Protein AF-A0A396MFG2-F1 (afdb_monomer_lite)

Radius of gyration: 17.89 Å; chains: 1; bounding box: 43×50×48 Å

Secondary structure (DSSP, 8-state):
----PPPPP---S--TT-EEEEE--BSS-SEEEEEEE-GGGGG-TTEEEEEEEEEEEEGGGTEEEEEEEEEE-HHHHHTTS---HHHHB--EEEEETTHHHHHGGG-PEEHHHHHHH-SSHHHHHHHHHHHHHT---EEEEETTSHHHHT--SEEEEEEEEEEEESPPP-

pLDDT: mean 89.62, std 15.14, range [33.66, 98.38]

Sequence (170 aa):
MTFTAPAAEPQPRVKGDAIYFYCTSRTDPDEGVERGENPANDNDPLYVHRPIFFQMVSKTKDIYIDFAFFNYNPVELSKTRPVIPAKDQMEIVTGPRTMLRFINTFNPITLENKLASFKTKEESWAWVDSLRMTGKQIYLIDWSDPVNGSGGTELKLIQVRPTLTNRPSY

Foldseek 3Di:
DDDDDPDPDPDAPDDPLAAEEEEAADDDDQAAKHKDWDVVCVPPLQAPDTKIWIWGHDPPQQKIWIKIFAATDQVVVVVPHHDDCLRHHWDKDKDFPVVVVVNVVNVHHYSNVVSVPDPHNVVVVVVLVVQVVSSHWYWYFHCNPCQNVVPDGMGIIGTIHTDDMPPDDD

Structure (mmCIF, N/CA/C/O backbone):
data_AF-A0A396MFG2-F1
#
_entry.id   AF-A0A396MFG2-F1
#
loop_
_atom_site.group_PDB
_atom_site.id
_atom_site.type_symbol
_atom_site.label_atom_id
_atom_site.label_alt_id
_atom_site.label_comp_id
_atom_site.label_asym_id
_atom_site.label_entity_id
_atom_site.label_seq_id
_atom_site.pdbx_PDB_ins_code
_atom_site.Cartn_x
_atom_site.Cartn_y
_atom_site.Cartn_z
_atom_site.occupancy
_atom_site.B_iso_or_equiv
_atom_site.auth_seq_id
_atom_site.auth_comp_id
_atom_site.auth_asym_id
_atom_site.auth_atom_id
_atom_site.pdbx_PDB_model_num
ATOM 1 N N . MET A 1 1 ? 27.291 -32.605 -28.582 1.00 37.09 1 MET A N 1
ATOM 2 C CA . MET A 1 1 ? 25.954 -32.411 -27.982 1.00 37.09 1 MET A CA 1
ATOM 3 C C . MET A 1 1 ? 26.141 -31.602 -26.718 1.00 37.09 1 MET A C 1
ATOM 5 O O . MET A 1 1 ? 26.741 -32.104 -25.778 1.00 37.09 1 MET A O 1
ATOM 9 N N . THR A 1 2 ? 25.729 -30.342 -26.724 1.00 33.66 2 THR A N 1
ATOM 10 C CA . THR A 1 2 ? 25.795 -29.465 -25.552 1.00 33.66 2 THR A CA 1
ATOM 11 C C . THR A 1 2 ? 24.422 -29.495 -24.895 1.00 33.66 2 THR A C 1
ATOM 13 O O . THR A 1 2 ? 23.440 -29.091 -25.509 1.00 33.66 2 THR A O 1
ATOM 16 N N . PHE A 1 3 ? 24.344 -30.043 -23.683 1.00 35.59 3 PHE A N 1
ATOM 17 C CA . PHE A 1 3 ? 23.137 -30.002 -22.864 1.00 35.59 3 PHE A CA 1
ATOM 18 C C . PHE A 1 3 ? 22.932 -28.568 -22.372 1.00 35.59 3 PHE A C 1
ATOM 20 O O . PHE A 1 3 ? 23.693 -28.074 -21.543 1.00 35.59 3 PHE A O 1
ATOM 27 N N . THR A 1 4 ? 21.913 -27.891 -22.889 1.00 36.59 4 THR A N 1
ATOM 28 C CA . THR A 1 4 ? 21.370 -26.679 -22.280 1.00 36.59 4 THR A CA 1
ATOM 29 C C . THR A 1 4 ? 20.604 -27.092 -21.027 1.00 36.59 4 THR A C 1
ATOM 31 O O . THR A 1 4 ? 19.617 -27.822 -21.109 1.00 36.59 4 THR A O 1
ATOM 34 N N . ALA A 1 5 ? 21.070 -26.654 -19.857 1.00 44.00 5 ALA A N 1
ATOM 35 C CA . ALA A 1 5 ? 20.275 -26.724 -18.637 1.00 44.00 5 ALA A CA 1
ATOM 36 C C . ALA A 1 5 ? 18.979 -25.911 -18.834 1.00 44.00 5 ALA A C 1
ATOM 38 O O . ALA A 1 5 ? 19.029 -24.859 -19.482 1.00 44.00 5 ALA A O 1
ATOM 39 N N . PRO A 1 6 ? 17.826 -26.356 -18.305 1.00 40.28 6 PRO A N 1
ATOM 40 C CA . PRO A 1 6 ? 16.622 -25.544 -18.347 1.00 40.28 6 PRO A CA 1
ATOM 41 C C . PRO A 1 6 ? 16.885 -24.272 -17.541 1.00 40.28 6 PRO A C 1
ATOM 43 O O . PRO A 1 6 ? 17.348 -24.335 -16.400 1.00 40.28 6 PRO A O 1
ATOM 46 N N . ALA A 1 7 ? 16.628 -23.116 -18.155 1.00 39.03 7 ALA A N 1
ATOM 47 C CA . ALA A 1 7 ? 16.597 -21.851 -17.444 1.00 39.03 7 ALA A CA 1
ATOM 48 C C . ALA A 1 7 ? 15.649 -22.018 -16.251 1.00 39.03 7 ALA A C 1
ATOM 50 O O . ALA A 1 7 ? 14.483 -22.369 -16.436 1.00 39.03 7 ALA A O 1
ATOM 51 N N . ALA A 1 8 ? 16.177 -21.848 -15.038 1.00 42.19 8 ALA A N 1
ATOM 52 C CA . ALA A 1 8 ? 15.372 -21.868 -13.830 1.00 42.19 8 ALA A CA 1
ATOM 53 C C . ALA A 1 8 ? 14.216 -20.877 -14.013 1.00 42.19 8 ALA A C 1
ATOM 55 O O . ALA A 1 8 ? 14.446 -19.722 -14.383 1.00 42.19 8 ALA A O 1
ATOM 56 N N . GLU A 1 9 ? 12.986 -21.345 -13.796 1.00 37.94 9 GLU A N 1
ATOM 57 C CA . GLU A 1 9 ? 11.807 -20.485 -13.754 1.00 37.94 9 GLU A CA 1
ATOM 58 C C . GLU A 1 9 ? 12.116 -19.288 -12.841 1.00 37.94 9 GLU A C 1
ATOM 60 O O . GLU A 1 9 ? 12.690 -19.491 -11.763 1.00 37.94 9 GLU A O 1
ATOM 65 N N . PRO A 1 10 ? 11.798 -18.041 -13.240 1.00 39.97 10 PRO A N 1
ATOM 66 C CA . PRO A 1 10 ? 11.982 -16.906 -12.355 1.00 39.97 10 PRO A CA 1
ATOM 67 C C . PRO A 1 10 ? 11.178 -17.180 -11.085 1.00 39.97 10 PRO A C 1
ATOM 69 O O . PRO A 1 10 ? 9.946 -17.217 -11.112 1.00 39.97 10 PRO A O 1
ATOM 72 N N . GLN A 1 11 ? 11.890 -17.423 -9.980 1.00 45.53 11 GLN A N 1
ATOM 73 C CA . GLN A 1 11 ? 11.268 -17.606 -8.679 1.00 45.53 11 GLN A CA 1
ATOM 74 C C . GLN A 1 11 ? 10.339 -16.419 -8.408 1.00 45.53 11 GLN A C 1
ATOM 76 O O . GLN A 1 11 ? 10.676 -15.283 -8.771 1.00 45.53 11 GLN A O 1
ATOM 81 N N . PRO A 1 12 ? 9.169 -16.646 -7.791 1.00 49.41 12 PRO A N 1
ATOM 82 C CA . PRO A 1 12 ? 8.263 -15.557 -7.489 1.00 49.41 12 PRO A CA 1
ATOM 83 C C . PRO A 1 12 ? 9.016 -14.530 -6.638 1.00 49.41 12 PRO A C 1
ATOM 85 O O . PRO A 1 12 ? 9.530 -14.863 -5.575 1.00 49.41 12 PRO A O 1
ATOM 88 N N . ARG A 1 13 ? 9.050 -13.267 -7.087 1.00 62.19 13 ARG A N 1
ATOM 89 C CA . ARG A 1 13 ? 9.607 -12.099 -6.363 1.00 62.19 13 ARG A CA 1
ATOM 90 C C . ARG A 1 13 ? 8.902 -11.815 -5.017 1.00 62.19 13 ARG A C 1
ATOM 92 O O . ARG A 1 13 ? 9.083 -10.759 -4.420 1.00 62.19 13 ARG A O 1
ATOM 99 N N . VAL A 1 14 ? 8.066 -12.740 -4.556 1.00 62.88 14 VAL A N 1
ATOM 100 C CA . VAL A 1 14 ? 7.305 -12.705 -3.314 1.00 62.88 14 VAL A CA 1
ATOM 101 C C . VAL A 1 14 ? 8.250 -13.102 -2.181 1.00 62.88 14 VAL A C 1
ATOM 103 O O . VAL A 1 14 ? 8.801 -14.202 -2.174 1.00 62.88 14 VAL A O 1
ATOM 106 N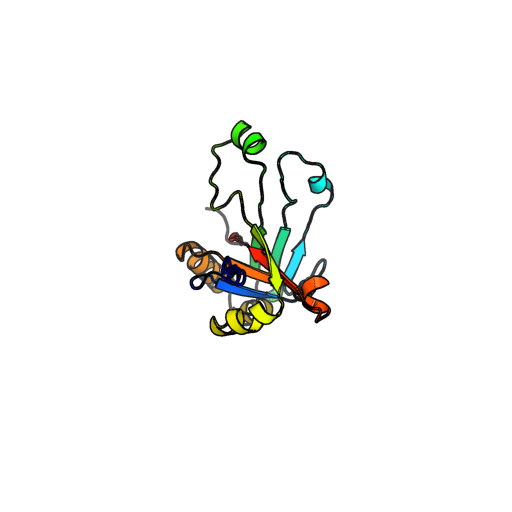 N . LYS A 1 15 ? 8.465 -12.195 -1.229 1.00 74.50 15 LYS A N 1
ATOM 107 C CA . LYS A 1 15 ? 9.402 -12.397 -0.122 1.00 74.50 15 LYS A CA 1
ATOM 108 C C . LYS A 1 15 ? 8.704 -13.136 1.011 1.00 74.50 15 LYS A C 1
ATOM 110 O O . LYS A 1 15 ? 7.682 -12.681 1.516 1.00 74.50 15 LYS A O 1
ATOM 115 N N . GLY A 1 16 ? 9.261 -14.281 1.402 1.00 76.12 16 GLY A N 1
ATOM 116 C CA . GLY A 1 16 ? 8.648 -15.194 2.372 1.00 76.12 16 GLY A CA 1
ATOM 117 C C . GLY A 1 16 ? 8.501 -14.647 3.798 1.00 76.12 16 GLY A C 1
ATOM 118 O O . GLY A 1 16 ? 7.928 -15.315 4.650 1.00 76.12 16 GLY A O 1
ATOM 119 N N . ASP A 1 17 ? 9.013 -13.455 4.085 1.00 85.38 17 ASP A N 1
ATOM 120 C CA . ASP A 1 17 ? 8.917 -12.784 5.378 1.00 85.38 17 ASP A CA 1
ATOM 121 C C . ASP A 1 17 ? 8.101 -11.482 5.338 1.00 85.38 17 ASP A C 1
ATOM 123 O O . ASP A 1 17 ? 7.881 -10.886 6.398 1.00 85.38 17 ASP A O 1
ATOM 127 N N . ALA A 1 18 ? 7.628 -11.064 4.158 1.00 93.38 18 ALA A N 1
ATOM 128 C CA . ALA A 1 18 ? 6.869 -9.836 3.964 1.00 93.38 18 ALA A CA 1
ATOM 129 C C . ALA A 1 18 ? 5.427 -9.930 4.488 1.00 93.38 18 ALA A C 1
ATOM 131 O O . ALA A 1 18 ? 4.854 -11.005 4.673 1.00 93.38 18 ALA A O 1
ATOM 132 N N . ILE A 1 19 ? 4.833 -8.763 4.725 1.00 96.81 19 ILE A N 1
ATOM 133 C CA . ILE A 1 19 ? 3.427 -8.607 5.093 1.00 96.81 19 ILE A CA 1
ATOM 134 C C . ILE A 1 19 ? 2.641 -8.282 3.826 1.00 96.81 19 ILE A C 1
ATOM 136 O O . ILE A 1 19 ? 3.023 -7.396 3.062 1.00 96.81 19 ILE A O 1
ATOM 140 N N . TYR A 1 20 ? 1.525 -8.973 3.621 1.00 97.56 20 TYR A N 1
ATOM 141 C CA . TYR A 1 20 ? 0.662 -8.769 2.465 1.00 97.56 20 TYR A CA 1
ATOM 142 C C . TYR A 1 20 ? -0.679 -8.189 2.895 1.00 97.56 20 TYR A C 1
ATOM 144 O O . TYR A 1 20 ? -1.327 -8.704 3.809 1.00 97.56 20 TYR A O 1
ATOM 152 N N . PHE A 1 21 ? -1.100 -7.132 2.209 1.00 98.38 21 PHE A N 1
ATOM 153 C CA . PHE A 1 21 ? -2.405 -6.511 2.368 1.00 98.38 21 PHE A CA 1
ATOM 154 C C . PHE A 1 21 ? -3.212 -6.581 1.082 1.00 98.38 21 PHE A C 1
ATOM 156 O O . PHE A 1 21 ? -2.665 -6.475 -0.015 1.00 98.38 21 PHE A O 1
ATOM 163 N N . TYR A 1 22 ? -4.524 -6.719 1.241 1.00 98.25 22 TYR A N 1
ATOM 164 C CA . TYR A 1 22 ? -5.510 -6.566 0.178 1.00 98.25 22 TYR A CA 1
ATOM 165 C C . TYR A 1 22 ? -6.326 -5.307 0.424 1.00 98.25 22 TYR A C 1
ATOM 167 O O . TYR A 1 22 ? -6.657 -5.008 1.571 1.00 98.25 22 TYR A O 1
ATOM 175 N N . CYS A 1 23 ? -6.689 -4.609 -0.641 1.00 97.81 23 CYS A N 1
ATOM 176 C CA . CYS A 1 23 ? -7.740 -3.603 -0.592 1.00 97.81 23 CYS A CA 1
ATOM 177 C C . CYS A 1 23 ? -8.508 -3.562 -1.910 1.00 97.81 23 CYS A C 1
ATOM 179 O O . CYS A 1 23 ? -8.085 -4.130 -2.914 1.00 97.81 23 CYS A O 1
ATOM 181 N N . THR A 1 24 ? -9.655 -2.902 -1.896 1.00 96.69 24 THR A N 1
ATOM 182 C CA . THR A 1 24 ? -10.368 -2.449 -3.087 1.00 96.69 24 THR A CA 1
ATOM 183 C C . THR A 1 24 ? -10.484 -0.939 -2.981 1.00 96.69 24 THR A C 1
ATOM 185 O O . THR A 1 24 ? -11.450 -0.419 -2.416 1.00 96.69 24 THR A O 1
ATOM 188 N N . SER A 1 25 ? -9.464 -0.238 -3.478 1.00 93.56 25 SER A N 1
ATOM 189 C CA . SER A 1 25 ? -9.385 1.209 -3.318 1.00 93.56 25 SER A CA 1
ATOM 190 C C . SER A 1 25 ? -10.455 1.951 -4.129 1.00 93.56 25 SER A C 1
ATOM 192 O O . SER A 1 25 ? -10.989 1.439 -5.119 1.00 93.56 25 SER A O 1
ATOM 194 N N . ARG A 1 26 ? -10.783 3.171 -3.697 1.00 91.19 26 ARG A N 1
ATOM 195 C CA . ARG A 1 26 ? -11.715 4.085 -4.374 1.00 91.19 26 ARG A CA 1
ATOM 196 C C . ARG A 1 26 ? -11.111 5.483 -4.477 1.00 91.19 26 ARG A C 1
ATOM 198 O O . ARG A 1 26 ? -10.172 5.803 -3.756 1.00 91.19 26 ARG A O 1
ATOM 205 N N . THR A 1 27 ? -11.670 6.307 -5.354 1.00 79.56 27 THR A N 1
ATOM 206 C CA . THR A 1 27 ? -11.385 7.746 -5.402 1.00 79.56 27 THR A CA 1
ATOM 207 C C . THR A 1 27 ? -12.261 8.443 -4.357 1.00 79.56 27 THR A C 1
ATOM 209 O O . THR A 1 27 ? -13.474 8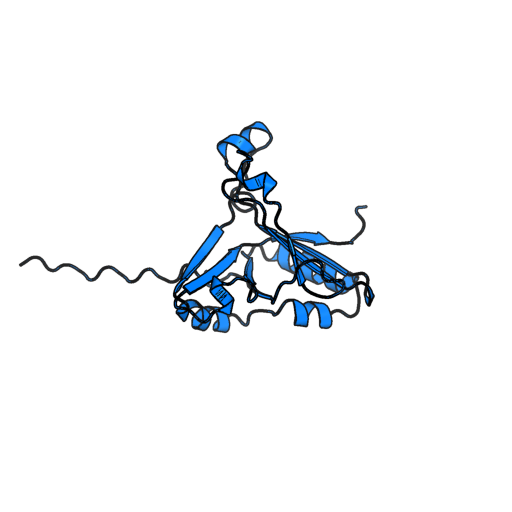.238 -4.368 1.00 79.56 27 THR A O 1
ATOM 212 N N . ASP A 1 28 ? -11.651 9.195 -3.440 1.00 74.62 28 ASP A N 1
ATOM 213 C CA . ASP A 1 28 ? -12.305 10.016 -2.405 1.00 74.62 28 ASP A CA 1
ATOM 214 C C . ASP A 1 28 ? -13.367 9.311 -1.519 1.00 74.62 28 ASP A C 1
ATOM 216 O O . ASP A 1 28 ? -14.520 9.751 -1.436 1.00 74.62 28 ASP A O 1
ATOM 220 N N . PRO A 1 29 ? -13.045 8.199 -0.832 1.00 78.06 29 PRO A N 1
ATOM 221 C CA . PRO A 1 29 ? -13.971 7.572 0.096 1.00 78.06 29 PRO A CA 1
ATOM 222 C C . PRO A 1 29 ? -14.088 8.364 1.408 1.00 78.06 29 PRO A C 1
ATOM 224 O O . PRO A 1 29 ? -13.121 8.554 2.140 1.00 78.06 29 PRO A O 1
ATOM 227 N N . ASP A 1 30 ? -15.322 8.712 1.782 1.00 80.75 30 ASP A N 1
ATOM 228 C CA . ASP A 1 30 ? -15.640 9.201 3.133 1.00 80.75 30 ASP A CA 1
ATOM 229 C C . ASP A 1 30 ? -15.347 8.158 4.236 1.00 80.75 30 ASP A C 1
ATOM 231 O O . ASP A 1 30 ? -15.143 8.514 5.399 1.00 80.75 30 ASP A O 1
ATOM 235 N N . GLU A 1 31 ? -15.361 6.874 3.868 1.00 92.56 31 GLU A N 1
ATOM 236 C CA . GLU A 1 31 ? -15.130 5.705 4.718 1.00 92.56 31 GLU A CA 1
ATOM 237 C C . GLU A 1 31 ? -14.542 4.572 3.853 1.00 92.56 31 GLU A C 1
ATOM 239 O O . GLU A 1 31 ? -15.099 4.239 2.801 1.00 92.56 31 GLU A O 1
ATOM 244 N N . GLY A 1 32 ? -13.432 3.967 4.282 1.00 95.19 32 GLY A N 1
ATOM 245 C CA . GLY A 1 32 ? -12.774 2.864 3.575 1.00 95.19 32 GLY A CA 1
ATOM 246 C C . GLY A 1 32 ? -11.321 3.146 3.198 1.00 95.19 32 GLY A C 1
ATOM 247 O O . GLY A 1 32 ? -10.565 3.709 3.988 1.00 95.19 32 GLY A O 1
ATOM 248 N N . VAL A 1 33 ? -10.915 2.681 2.011 1.00 97.38 33 VAL A N 1
ATOM 249 C CA . VAL A 1 33 ? -9.540 2.797 1.504 1.00 97.38 33 VAL A CA 1
ATOM 250 C C . VAL A 1 33 ? -9.518 3.634 0.230 1.00 97.38 33 VAL A C 1
ATOM 252 O O . VAL A 1 33 ? -10.112 3.256 -0.781 1.00 97.38 33 VAL A O 1
ATOM 255 N N . GLU A 1 34 ? -8.819 4.759 0.272 1.00 95.75 34 GLU A N 1
ATOM 256 C CA . GLU A 1 34 ? -8.553 5.613 -0.881 1.00 95.75 34 GLU A CA 1
ATOM 257 C C . GLU A 1 34 ? -7.246 5.216 -1.553 1.00 95.75 34 GLU A C 1
ATOM 259 O O . GLU A 1 34 ? -6.296 4.845 -0.862 1.00 95.75 34 GLU A O 1
ATOM 264 N N . ARG A 1 35 ? -7.168 5.359 -2.878 1.00 95.38 35 ARG A N 1
ATOM 265 C CA . ARG A 1 35 ? -5.889 5.416 -3.591 1.00 95.38 35 ARG A CA 1
ATOM 266 C C . ARG A 1 35 ? -5.710 6.782 -4.241 1.00 95.38 35 ARG A C 1
ATOM 268 O O . ARG A 1 35 ? -6.503 7.168 -5.095 1.00 95.38 35 ARG A O 1
ATOM 275 N N . GLY A 1 36 ? -4.627 7.459 -3.872 1.00 93.19 36 GLY A N 1
ATOM 276 C CA . GLY A 1 36 ? -4.263 8.779 -4.373 1.00 93.19 36 GLY A CA 1
ATOM 277 C C . GLY A 1 36 ? -2.935 8.759 -5.125 1.00 93.19 36 GLY A C 1
ATOM 278 O O . GLY A 1 36 ? -1.935 8.219 -4.649 1.00 93.19 36 GLY A O 1
ATOM 279 N N . GLU A 1 37 ? -2.912 9.384 -6.298 1.00 92.31 37 GLU A N 1
ATOM 280 C CA . GLU A 1 37 ? -1.718 9.608 -7.114 1.00 92.31 37 GLU A CA 1
ATOM 281 C C . GLU A 1 37 ? -1.798 11.021 -7.699 1.00 92.31 37 GLU A C 1
ATOM 283 O O . GLU A 1 37 ? -2.875 11.461 -8.094 1.00 92.31 37 GLU A O 1
ATOM 288 N N . ASN A 1 38 ? -0.673 11.735 -7.779 1.00 92.12 38 ASN A N 1
ATOM 289 C CA . ASN A 1 38 ? -0.622 13.044 -8.433 1.00 92.12 38 ASN A CA 1
ATOM 290 C C . ASN A 1 38 ? 0.097 12.920 -9.790 1.00 92.12 38 ASN A C 1
ATOM 292 O O . ASN A 1 38 ? 1.326 12.797 -9.795 1.00 92.12 38 ASN A O 1
ATOM 296 N N . PRO A 1 39 ? -0.623 12.978 -10.930 1.00 92.06 39 PRO A N 1
ATOM 297 C CA . PRO A 1 39 ? -0.022 12.870 -12.261 1.00 92.06 39 PRO A CA 1
ATOM 298 C C . PRO A 1 39 ? 0.998 13.969 -12.581 1.00 92.06 39 PRO A C 1
ATOM 300 O O . PRO A 1 39 ? 1.865 13.767 -13.423 1.00 92.06 39 PRO A O 1
ATOM 303 N N . ALA A 1 40 ? 0.953 15.120 -11.898 1.00 91.19 40 ALA A N 1
ATOM 304 C CA . ALA A 1 40 ? 1.958 16.170 -12.086 1.00 91.19 40 ALA A CA 1
ATOM 305 C C . ALA A 1 40 ? 3.383 15.689 -11.744 1.00 91.19 40 ALA A C 1
ATOM 307 O O . ALA A 1 40 ? 4.353 16.206 -12.295 1.00 91.19 40 ALA A O 1
ATOM 308 N N . ASN A 1 41 ? 3.503 14.666 -10.890 1.00 92.75 41 ASN A N 1
ATOM 309 C CA . ASN A 1 41 ? 4.782 14.077 -10.501 1.00 92.75 41 ASN A CA 1
ATOM 310 C C . ASN A 1 41 ? 5.374 13.136 -11.564 1.00 92.75 41 ASN A C 1
ATOM 312 O O . ASN A 1 41 ? 6.507 12.701 -11.391 1.00 92.75 41 ASN A O 1
ATOM 316 N N . ASP A 1 42 ? 4.662 12.819 -12.654 1.00 90.12 42 ASP A N 1
ATOM 317 C CA . ASP A 1 42 ? 5.207 11.975 -13.733 1.00 90.12 42 ASP A CA 1
ATOM 318 C C . ASP A 1 42 ? 6.401 12.636 -14.441 1.00 90.12 42 ASP A C 1
ATOM 320 O O . ASP A 1 42 ? 7.269 11.948 -14.971 1.00 90.12 42 ASP A O 1
ATOM 324 N N . ASN A 1 43 ? 6.452 13.971 -14.431 1.00 92.38 43 ASN A N 1
ATOM 325 C CA . ASN A 1 43 ? 7.528 14.756 -15.040 1.00 92.38 43 ASN A CA 1
ATOM 326 C C . ASN A 1 43 ? 8.524 15.311 -14.010 1.00 92.38 43 ASN A C 1
ATOM 328 O O . ASN A 1 43 ? 9.434 16.053 -14.382 1.00 92.38 43 ASN A O 1
ATOM 332 N N . ASP A 1 44 ? 8.348 15.002 -12.723 1.00 95.25 44 ASP A N 1
ATOM 333 C CA . ASP A 1 44 ? 9.253 15.469 -11.678 1.00 95.25 44 ASP A CA 1
ATOM 334 C C . ASP A 1 44 ? 10.494 14.554 -11.630 1.00 95.25 44 ASP A C 1
ATOM 336 O O . ASP A 1 44 ? 10.368 13.364 -11.321 1.00 95.25 44 ASP A O 1
ATOM 340 N N . PRO A 1 45 ? 11.707 15.080 -11.907 1.00 96.06 45 PRO A N 1
ATOM 341 C CA . PRO A 1 45 ? 12.927 14.276 -11.963 1.00 96.06 45 PRO A CA 1
ATOM 342 C C . PRO A 1 45 ? 13.287 13.628 -10.618 1.00 96.06 45 PRO A C 1
ATOM 344 O O . PRO A 1 45 ? 14.076 12.678 -10.588 1.00 96.06 45 PRO A O 1
ATOM 347 N N . LEU A 1 46 ? 12.708 14.110 -9.511 1.00 96.44 46 LEU A N 1
ATOM 348 C CA . LEU A 1 46 ? 12.869 13.532 -8.183 1.00 96.44 46 LEU A CA 1
ATOM 349 C C . LEU A 1 46 ? 12.358 12.086 -8.109 1.00 96.44 46 LEU A C 1
ATOM 351 O O . LEU A 1 46 ? 12.856 11.313 -7.287 1.00 96.44 46 LEU A O 1
ATOM 355 N N . TYR A 1 47 ? 11.402 11.695 -8.953 1.00 95.75 47 TYR A N 1
ATOM 356 C CA . TYR A 1 47 ? 10.763 10.384 -8.906 1.00 95.75 47 TYR A CA 1
ATOM 357 C C . TYR A 1 47 ? 11.141 9.518 -10.113 1.00 95.75 47 TYR A C 1
ATOM 359 O O . TYR A 1 47 ? 11.074 9.945 -11.258 1.00 95.75 47 TYR A O 1
ATOM 367 N N . VAL A 1 48 ? 11.495 8.255 -9.860 1.00 95.62 48 VAL A N 1
ATOM 368 C CA . VAL A 1 48 ? 11.544 7.208 -10.901 1.00 95.62 48 VAL A CA 1
ATOM 369 C C . VAL A 1 48 ? 10.130 6.729 -11.224 1.00 95.62 48 VAL A C 1
ATOM 371 O O . VAL A 1 48 ? 9.817 6.393 -12.361 1.00 95.62 48 VAL A O 1
ATOM 374 N N . HIS A 1 49 ? 9.270 6.694 -10.208 1.00 95.12 49 HIS A N 1
ATOM 375 C CA . HIS A 1 49 ? 7.837 6.489 -10.348 1.00 95.12 49 HIS A CA 1
ATOM 376 C C . HIS A 1 49 ? 7.136 7.431 -9.377 1.00 95.12 49 HIS A C 1
ATOM 378 O O . HIS A 1 49 ? 7.544 7.515 -8.213 1.00 95.12 49 HIS A O 1
ATOM 384 N N . ARG A 1 50 ? 6.073 8.109 -9.831 1.00 95.69 50 ARG A N 1
ATOM 385 C CA . ARG A 1 50 ? 5.295 9.011 -8.973 1.00 95.69 50 ARG A CA 1
ATOM 386 C C . ARG A 1 50 ? 4.855 8.316 -7.671 1.00 95.69 50 ARG A C 1
ATOM 388 O O . ARG A 1 50 ? 4.597 7.106 -7.686 1.00 95.69 50 ARG A O 1
ATOM 395 N N . PRO A 1 51 ? 4.746 9.041 -6.549 1.00 96.62 51 PRO A N 1
ATOM 396 C CA . PRO A 1 51 ? 4.225 8.475 -5.312 1.00 96.62 51 PRO A CA 1
ATOM 397 C C . PRO A 1 51 ? 2.813 7.910 -5.480 1.00 96.62 51 PRO A C 1
ATOM 399 O O . PRO A 1 51 ? 2.000 8.469 -6.220 1.00 96.62 51 PRO A O 1
ATOM 402 N N . ILE A 1 52 ? 2.530 6.835 -4.748 1.00 97.19 52 ILE A N 1
ATOM 403 C CA . ILE A 1 52 ? 1.190 6.252 -4.626 1.00 97.19 52 ILE A CA 1
ATOM 404 C C . ILE A 1 52 ? 0.847 6.218 -3.142 1.00 97.19 52 ILE A C 1
ATOM 406 O O . ILE A 1 52 ? 1.647 5.733 -2.339 1.00 97.19 52 ILE A O 1
ATOM 410 N N . PHE A 1 53 ? -0.331 6.714 -2.788 1.00 96.31 53 PHE A N 1
ATOM 411 C CA . PHE A 1 53 ? -0.833 6.734 -1.420 1.00 96.31 53 PHE A CA 1
ATOM 412 C C . PHE A 1 53 ? -2.057 5.838 -1.301 1.00 96.31 53 PHE A C 1
ATOM 414 O O . PHE A 1 53 ? -2.930 5.860 -2.168 1.00 96.31 53 PHE A O 1
ATOM 421 N N . PHE A 1 54 ? -2.120 5.073 -0.217 1.00 97.56 54 PHE A N 1
ATOM 422 C CA . PHE A 1 54 ? -3.291 4.320 0.199 1.00 97.56 54 PHE A CA 1
ATOM 423 C C . PHE A 1 54 ? -3.728 4.815 1.570 1.00 97.56 54 PHE A C 1
ATOM 425 O O . PHE A 1 54 ? -3.038 4.577 2.565 1.00 97.56 54 PHE A O 1
ATOM 432 N N . GLN A 1 55 ? -4.868 5.494 1.624 1.00 96.44 55 GLN A N 1
ATOM 433 C CA . GLN A 1 55 ? -5.364 6.097 2.855 1.00 96.44 55 GLN A CA 1
ATOM 434 C C . GLN A 1 55 ? -6.506 5.261 3.413 1.00 96.44 55 GLN A C 1
ATOM 436 O O . GLN A 1 55 ? -7.514 5.059 2.745 1.00 96.44 55 GLN A O 1
ATOM 441 N N . MET A 1 56 ? -6.362 4.767 4.640 1.00 96.81 56 MET A N 1
ATOM 442 C CA . MET A 1 56 ? -7.466 4.161 5.380 1.00 96.81 56 MET A CA 1
ATOM 443 C C . MET A 1 56 ? -8.150 5.246 6.205 1.00 96.81 56 MET A C 1
ATOM 445 O O . MET A 1 56 ? -7.534 5.811 7.113 1.00 96.81 56 MET A O 1
ATOM 449 N N . VAL A 1 57 ? -9.418 5.513 5.906 1.00 96.00 57 VAL A N 1
ATOM 450 C CA . VAL A 1 57 ? -10.188 6.610 6.496 1.00 96.00 57 VAL A CA 1
ATOM 451 C C . VAL A 1 57 ? -11.464 6.069 7.121 1.00 96.00 57 VAL A C 1
ATOM 453 O O . VAL A 1 57 ? -12.245 5.399 6.457 1.00 96.00 57 VAL A O 1
ATOM 456 N N . SER A 1 58 ? -11.693 6.402 8.390 1.00 95.56 58 SER A N 1
ATOM 457 C CA . SER A 1 58 ? -12.974 6.190 9.066 1.00 95.56 58 SER A CA 1
ATOM 458 C C . SER A 1 58 ? -13.352 7.457 9.822 1.00 95.56 58 SER A C 1
ATOM 460 O O . SER A 1 58 ? -12.870 7.680 10.938 1.00 95.56 58 SER A O 1
ATOM 462 N N . LYS A 1 59 ? -14.246 8.277 9.256 1.00 92.88 59 LYS A N 1
ATOM 463 C CA . LYS A 1 59 ? -14.727 9.513 9.904 1.00 92.88 59 LYS A CA 1
ATOM 464 C C . LYS A 1 59 ? -15.446 9.224 11.219 1.00 92.88 59 LYS A C 1
ATOM 466 O O . LYS A 1 59 ? -15.253 9.934 12.199 1.00 92.88 59 LYS A O 1
ATOM 471 N N . THR A 1 60 ? -16.231 8.148 11.257 1.00 93.19 60 THR A N 1
ATOM 472 C CA . THR A 1 60 ? -17.041 7.772 12.430 1.00 93.19 60 THR A CA 1
ATOM 473 C C . THR A 1 60 ? -16.200 7.430 13.659 1.00 93.19 60 THR A C 1
ATOM 475 O O . THR A 1 60 ? -16.629 7.663 14.786 1.00 93.19 60 THR A O 1
ATOM 478 N N . LYS A 1 61 ? -14.992 6.905 13.441 1.00 94.94 61 LYS A N 1
ATOM 479 C CA . LYS A 1 61 ? -14.038 6.533 14.498 1.00 94.94 61 LYS A CA 1
ATOM 480 C C . LYS A 1 61 ? -12.859 7.497 14.617 1.00 94.94 61 LYS A C 1
ATOM 482 O O . LYS A 1 61 ? -11.959 7.215 15.401 1.00 94.94 61 LYS A O 1
ATOM 487 N N . ASP A 1 62 ? -12.852 8.582 13.836 1.00 95.94 62 ASP A N 1
ATOM 488 C CA . ASP A 1 62 ? -11.712 9.495 13.704 1.00 95.94 62 ASP A CA 1
ATOM 489 C C . ASP A 1 62 ? -10.408 8.710 13.465 1.00 95.94 62 ASP A C 1
ATOM 491 O O . ASP A 1 62 ? -9.494 8.721 14.282 1.00 95.94 62 ASP A O 1
ATOM 495 N N . ILE A 1 63 ? -10.351 7.939 12.376 1.00 96.94 63 ILE A N 1
ATOM 496 C CA . ILE A 1 63 ? -9.161 7.178 11.973 1.00 96.94 63 ILE A CA 1
ATOM 497 C C . ILE A 1 63 ? -8.683 7.694 10.626 1.00 96.94 63 ILE A C 1
ATOM 499 O O . ILE A 1 63 ? -9.452 7.760 9.667 1.00 96.94 63 ILE A O 1
ATOM 503 N N . TYR A 1 64 ? -7.388 7.981 10.565 1.00 96.31 64 TYR A N 1
ATOM 504 C CA . TYR A 1 64 ? -6.649 8.219 9.336 1.00 96.31 64 TYR A CA 1
ATOM 505 C C . TYR A 1 64 ? -5.316 7.483 9.432 1.00 96.31 64 TYR A C 1
ATOM 507 O O . TYR A 1 64 ? -4.580 7.666 10.408 1.00 96.31 64 TYR A O 1
ATOM 515 N N . ILE A 1 65 ? -5.012 6.657 8.435 1.00 97.44 65 ILE A N 1
ATOM 516 C CA . ILE A 1 65 ? -3.735 5.955 8.286 1.00 97.44 65 ILE A CA 1
ATOM 517 C C . ILE A 1 65 ? -3.302 6.090 6.833 1.00 97.44 65 ILE A C 1
ATOM 519 O O . ILE A 1 65 ? -4.057 5.729 5.938 1.00 97.44 65 ILE A O 1
ATOM 523 N N . ASP A 1 66 ? -2.080 6.552 6.610 1.00 96.44 66 ASP A N 1
ATOM 524 C CA . ASP A 1 66 ? -1.486 6.676 5.284 1.00 96.44 66 ASP A CA 1
ATOM 525 C C . ASP A 1 66 ? -0.418 5.597 5.077 1.00 96.44 66 ASP A C 1
ATOM 527 O O . ASP A 1 66 ? 0.485 5.411 5.905 1.00 96.44 66 ASP A O 1
ATOM 531 N N . PHE A 1 67 ? -0.529 4.882 3.962 1.00 97.88 67 PHE A N 1
ATOM 532 C CA . PHE A 1 67 ? 0.496 3.991 3.441 1.00 97.88 67 PHE A CA 1
ATOM 533 C C . PHE A 1 67 ? 1.024 4.566 2.135 1.00 97.88 67 PHE A C 1
ATOM 535 O O . PHE A 1 67 ? 0.276 4.715 1.175 1.00 97.88 67 PHE A O 1
ATOM 542 N N . ALA A 1 68 ? 2.326 4.823 2.067 1.00 96.88 68 ALA A N 1
ATOM 543 C CA . ALA A 1 68 ? 2.936 5.428 0.893 1.00 96.88 68 ALA A CA 1
ATOM 544 C C . ALA A 1 68 ? 3.909 4.479 0.192 1.00 96.88 68 ALA A C 1
ATOM 546 O O . ALA A 1 68 ? 4.685 3.761 0.833 1.00 96.88 68 ALA A O 1
ATOM 547 N N . PHE A 1 69 ? 3.904 4.542 -1.132 1.00 97.81 69 PHE A N 1
ATOM 548 C CA . PHE A 1 69 ? 4.957 4.057 -2.010 1.00 97.81 69 PHE A CA 1
ATOM 549 C C . PHE A 1 69 ? 5.812 5.242 -2.466 1.00 97.81 69 PHE A C 1
ATOM 551 O O . PHE A 1 69 ? 5.287 6.237 -2.970 1.00 97.81 69 PHE A O 1
ATOM 558 N N . PHE A 1 70 ? 7.131 5.106 -2.337 1.00 96.00 70 PHE A N 1
ATOM 559 C CA . PHE A 1 70 ? 8.096 6.060 -2.873 1.00 96.00 70 PHE A CA 1
ATOM 560 C C . PHE A 1 70 ? 9.178 5.345 -3.670 1.00 96.00 70 PHE A C 1
ATOM 562 O O . PHE A 1 70 ? 9.835 4.435 -3.164 1.00 96.00 70 PHE A O 1
ATOM 569 N N . ASN A 1 71 ? 9.406 5.814 -4.891 1.00 96.88 71 ASN A N 1
ATOM 570 C CA . ASN A 1 71 ? 10.523 5.387 -5.717 1.00 96.88 71 ASN A CA 1
ATOM 571 C C . ASN A 1 71 ? 11.226 6.622 -6.279 1.00 96.88 71 ASN A C 1
ATOM 573 O O . ASN A 1 71 ? 10.890 7.132 -7.349 1.00 96.88 71 ASN A O 1
ATOM 577 N N . TYR A 1 72 ? 12.155 7.144 -5.488 1.00 96.50 72 TYR A N 1
ATOM 578 C CA . TYR A 1 72 ? 12.935 8.328 -5.796 1.00 96.50 72 TYR A CA 1
ATOM 579 C C . TYR A 1 72 ? 14.086 8.012 -6.746 1.00 96.50 72 TYR A C 1
ATOM 581 O O . TYR A 1 72 ? 14.713 6.952 -6.683 1.00 96.50 72 TYR A O 1
ATOM 589 N N . ASN A 1 73 ? 14.431 8.994 -7.570 1.00 96.81 73 ASN A N 1
ATOM 590 C CA . ASN A 1 73 ? 15.696 9.017 -8.277 1.00 96.81 73 ASN A CA 1
ATOM 591 C C . ASN A 1 73 ? 16.819 9.303 -7.262 1.00 96.81 73 ASN A C 1
ATOM 593 O O . ASN A 1 73 ? 16.842 10.389 -6.675 1.00 96.81 73 ASN A O 1
ATOM 597 N N . PRO A 1 74 ? 17.763 8.371 -7.031 1.00 95.38 74 PRO A N 1
ATOM 598 C CA . PRO A 1 74 ? 18.791 8.545 -6.009 1.00 95.38 74 PRO A CA 1
ATOM 599 C C . PRO A 1 74 ? 19.724 9.722 -6.310 1.00 95.38 74 PRO A C 1
ATOM 601 O O . PRO A 1 74 ? 20.173 10.387 -5.378 1.00 95.38 74 PRO A O 1
ATOM 604 N N . VAL A 1 75 ? 19.985 10.015 -7.590 1.00 96.81 75 VAL A N 1
ATOM 605 C CA . VAL A 1 75 ? 20.830 11.145 -8.001 1.00 96.81 75 VAL A CA 1
ATOM 606 C C . VAL A 1 75 ? 20.166 12.458 -7.607 1.00 96.81 75 VAL A C 1
ATOM 608 O O . VAL A 1 75 ? 20.789 13.284 -6.945 1.00 96.81 75 VAL A O 1
ATOM 611 N N . GLU A 1 76 ? 18.889 12.631 -7.941 1.00 97.44 76 GLU A N 1
ATOM 612 C CA . GLU A 1 76 ? 18.147 13.849 -7.606 1.00 97.44 76 GLU A CA 1
ATOM 613 C C . GLU A 1 76 ? 17.909 13.982 -6.101 1.00 97.44 76 GLU A C 1
ATOM 615 O O . GLU A 1 76 ? 18.158 15.042 -5.527 1.00 97.44 76 GLU A O 1
ATOM 620 N N . LEU A 1 77 ? 17.529 12.893 -5.426 1.00 96.81 77 LEU A N 1
ATOM 621 C CA . LEU A 1 77 ? 17.283 12.904 -3.985 1.00 96.81 77 LEU A CA 1
ATOM 622 C C . LEU A 1 77 ? 18.548 13.260 -3.188 1.00 96.81 77 LEU A C 1
ATOM 624 O O . LEU A 1 77 ? 18.473 14.053 -2.244 1.00 96.81 77 LEU A O 1
ATOM 628 N N . SER A 1 78 ? 19.711 12.735 -3.600 1.00 96.25 78 SER A N 1
ATOM 629 C CA . SER A 1 78 ? 21.002 12.975 -2.936 1.00 96.25 78 SER A CA 1
ATOM 630 C C . SER A 1 78 ? 21.410 14.449 -2.860 1.00 96.25 78 SER A C 1
ATOM 632 O O . SER A 1 78 ? 22.177 14.822 -1.974 1.00 96.25 78 SER A O 1
ATOM 634 N N . LYS A 1 79 ? 20.854 15.305 -3.730 1.00 97.31 79 LYS A N 1
ATOM 635 C CA . LYS A 1 79 ? 21.089 16.758 -3.715 1.00 97.31 79 LYS A CA 1
ATOM 636 C C . LYS A 1 79 ? 20.480 17.447 -2.489 1.00 97.31 79 LYS A C 1
ATOM 638 O O . LYS A 1 79 ? 20.891 18.551 -2.153 1.00 97.31 79 LYS A O 1
ATOM 643 N N . THR A 1 80 ? 19.502 16.817 -1.833 1.00 95.62 80 THR A N 1
ATOM 644 C CA . THR A 1 80 ? 18.769 17.398 -0.691 1.00 95.62 80 THR A CA 1
ATOM 645 C C . THR A 1 80 ? 19.045 16.679 0.624 1.00 95.62 80 THR A C 1
ATOM 647 O O . THR A 1 80 ? 19.088 17.313 1.677 1.00 95.62 80 THR A O 1
ATOM 650 N N . ARG A 1 81 ? 19.239 15.357 0.587 1.00 95.25 81 ARG A N 1
ATOM 651 C CA . ARG A 1 81 ? 19.550 14.540 1.764 1.00 95.25 81 ARG A CA 1
ATOM 652 C C . ARG A 1 81 ? 20.180 13.204 1.367 1.00 95.25 81 ARG A C 1
ATOM 654 O O . ARG A 1 81 ? 19.993 12.761 0.237 1.00 95.25 81 ARG A O 1
ATOM 661 N N . PRO A 1 82 ? 20.830 12.491 2.304 1.00 95.94 82 PRO A N 1
ATOM 662 C CA . PRO A 1 82 ? 21.261 11.120 2.066 1.00 95.94 82 PRO A CA 1
ATOM 663 C C . PRO A 1 82 ? 20.109 10.202 1.632 1.00 95.94 82 PRO A C 1
ATOM 665 O O . PRO A 1 82 ? 18.986 10.284 2.152 1.00 95.94 82 PRO A O 1
ATOM 668 N N . VAL A 1 83 ? 20.418 9.306 0.694 1.00 93.62 83 VAL A N 1
ATOM 669 C CA . VAL A 1 83 ? 19.503 8.272 0.199 1.00 93.62 83 VAL A CA 1
ATOM 670 C C . VAL A 1 83 ? 19.504 7.095 1.168 1.00 93.62 83 VAL A C 1
ATOM 672 O O . VAL A 1 83 ? 20.556 6.599 1.565 1.00 93.62 83 VAL A O 1
ATOM 675 N N . ILE A 1 84 ? 18.314 6.633 1.535 1.00 93.38 84 ILE A N 1
ATOM 676 C CA . ILE A 1 84 ? 18.089 5.458 2.372 1.00 93.38 84 ILE A CA 1
ATOM 677 C C . ILE A 1 84 ? 17.265 4.474 1.530 1.00 93.38 84 ILE A C 1
ATOM 679 O O . ILE A 1 84 ? 16.031 4.550 1.539 1.00 93.38 84 ILE A O 1
ATOM 683 N N . PRO A 1 85 ? 17.920 3.542 0.807 1.00 89.06 85 PRO A N 1
ATOM 684 C CA . PRO A 1 85 ? 17.267 2.713 -0.209 1.00 89.06 85 PRO A CA 1
ATOM 685 C C . PRO A 1 85 ? 15.991 2.019 0.276 1.00 89.06 85 PRO A C 1
ATOM 687 O O . PRO A 1 85 ? 14.978 2.030 -0.414 1.00 89.06 85 PRO A O 1
ATOM 690 N N . ALA A 1 86 ? 15.991 1.515 1.515 1.00 86.38 86 ALA A N 1
ATOM 691 C CA . ALA A 1 86 ? 14.861 0.791 2.097 1.00 86.38 86 ALA A CA 1
ATOM 692 C C . ALA A 1 86 ? 13.539 1.584 2.153 1.00 86.38 86 ALA A C 1
ATOM 694 O O . ALA A 1 86 ? 12.472 0.972 2.133 1.00 86.38 86 ALA A O 1
ATOM 695 N N . LYS A 1 87 ? 13.591 2.921 2.239 1.00 87.94 87 LYS A N 1
ATOM 696 C CA . LYS A 1 87 ? 12.395 3.786 2.275 1.00 87.94 87 LYS A CA 1
ATOM 697 C C . LYS A 1 87 ? 12.262 4.712 1.066 1.00 87.94 87 LYS A C 1
ATOM 699 O O . LYS A 1 87 ? 11.214 5.336 0.918 1.00 87.94 87 LYS A O 1
ATOM 704 N N . ASP A 1 88 ? 13.315 4.809 0.255 1.00 92.56 88 ASP A N 1
ATOM 705 C CA . ASP A 1 88 ? 13.400 5.754 -0.854 1.00 92.56 88 ASP A CA 1
ATOM 706 C C . ASP A 1 88 ? 13.298 5.090 -2.231 1.00 92.56 88 ASP A C 1
ATOM 708 O O . ASP A 1 88 ? 13.017 5.774 -3.207 1.00 92.56 88 ASP A O 1
ATOM 712 N N . GLN A 1 89 ? 13.535 3.782 -2.327 1.00 94.75 89 GLN A N 1
ATOM 713 C CA . GLN A 1 89 ? 13.572 3.044 -3.592 1.00 94.75 89 GLN A CA 1
ATOM 714 C C . GLN A 1 89 ? 12.710 1.786 -3.481 1.00 94.75 89 GLN A C 1
ATOM 716 O O . GLN A 1 89 ? 13.198 0.657 -3.530 1.00 94.75 89 GLN A O 1
ATOM 721 N N . MET A 1 90 ? 11.420 1.997 -3.243 1.00 95.75 90 MET A N 1
ATOM 722 C CA . MET A 1 90 ? 10.447 0.921 -3.102 1.00 95.75 90 MET A CA 1
ATOM 723 C C . MET A 1 90 ? 10.074 0.355 -4.473 1.00 95.75 90 MET A C 1
ATOM 725 O O . MET A 1 90 ? 10.190 1.031 -5.496 1.00 95.75 90 MET A O 1
ATOM 729 N N . GLU A 1 91 ? 9.607 -0.891 -4.505 1.00 95.06 91 GLU A N 1
ATOM 730 C CA . GLU A 1 91 ? 9.340 -1.603 -5.756 1.00 95.06 91 GLU A CA 1
ATOM 731 C C . GLU A 1 91 ? 7.848 -1.828 -6.038 1.00 95.06 91 GLU A C 1
ATOM 733 O O . GLU A 1 91 ? 7.035 -2.064 -5.141 1.00 95.06 91 GLU A O 1
ATOM 738 N N . ILE A 1 92 ? 7.503 -1.799 -7.327 1.00 96.19 92 ILE A N 1
ATOM 739 C CA . ILE A 1 92 ? 6.257 -2.357 -7.852 1.00 96.19 92 ILE A CA 1
ATOM 740 C C . ILE A 1 92 ? 6.626 -3.677 -8.521 1.00 96.19 92 ILE A C 1
ATOM 742 O O . ILE A 1 92 ? 7.464 -3.720 -9.424 1.00 96.19 92 ILE A O 1
ATOM 746 N N . VAL A 1 93 ? 6.013 -4.761 -8.064 1.00 94.44 93 VAL A N 1
ATOM 747 C CA . VAL A 1 93 ? 6.259 -6.107 -8.573 1.00 94.44 93 VAL A CA 1
ATOM 748 C C . VAL A 1 93 ? 5.091 -6.508 -9.458 1.00 94.44 93 VAL A C 1
ATOM 750 O O . VAL A 1 93 ? 3.984 -6.687 -8.963 1.00 94.44 93 VAL A O 1
ATOM 753 N N . THR A 1 94 ? 5.350 -6.705 -10.746 1.00 93.81 94 THR A N 1
ATOM 754 C CA . THR A 1 94 ? 4.416 -7.365 -11.667 1.00 93.81 94 THR A CA 1
ATOM 755 C C . THR A 1 94 ? 4.941 -8.761 -11.973 1.00 93.81 94 THR A C 1
ATOM 757 O O . THR A 1 94 ? 6.126 -8.935 -12.262 1.00 93.81 94 THR A O 1
ATOM 760 N N . GLY A 1 95 ? 4.077 -9.766 -11.879 1.00 92.75 95 GLY A N 1
ATOM 761 C CA . GLY A 1 95 ? 4.432 -11.155 -12.161 1.00 92.75 95 GLY A CA 1
ATOM 762 C C . GLY A 1 95 ? 3.204 -12.019 -12.437 1.00 92.75 95 GLY A C 1
ATOM 763 O O . GLY A 1 95 ? 2.097 -11.489 -12.538 1.00 92.75 95 GLY A O 1
ATOM 764 N N . PRO A 1 96 ? 3.362 -13.348 -12.546 1.00 94.31 96 PRO A N 1
ATOM 765 C CA . PRO A 1 96 ? 2.259 -14.233 -12.893 1.00 94.31 96 PRO A CA 1
ATOM 766 C C . PRO A 1 96 ? 1.211 -14.294 -11.776 1.00 94.31 96 PRO A C 1
ATOM 768 O O . PRO A 1 96 ? 1.537 -14.349 -10.589 1.00 94.31 96 PRO A O 1
ATOM 771 N N . ARG A 1 97 ? -0.069 -14.379 -12.145 1.00 93.81 97 ARG A N 1
ATOM 772 C CA . ARG A 1 97 ? -1.188 -14.448 -11.190 1.00 93.81 97 ARG A CA 1
ATOM 773 C C . ARG A 1 97 ? -1.126 -15.657 -10.258 1.00 93.81 97 ARG A C 1
ATOM 775 O O . ARG A 1 97 ? -1.680 -15.623 -9.162 1.00 93.81 97 ARG A O 1
ATOM 782 N N . THR A 1 98 ? -0.389 -16.699 -10.637 1.00 91.94 98 THR A N 1
ATOM 783 C CA . THR A 1 98 ? -0.098 -17.861 -9.783 1.00 91.94 98 THR A CA 1
ATOM 784 C C . THR A 1 98 ? 0.603 -17.485 -8.472 1.00 91.94 98 THR A C 1
ATOM 786 O O . THR A 1 98 ? 0.426 -18.198 -7.482 1.00 91.94 98 THR A O 1
ATOM 789 N N . MET A 1 99 ? 1.295 -16.336 -8.405 1.00 92.25 99 MET A N 1
ATOM 790 C CA . MET A 1 99 ? 1.844 -15.776 -7.160 1.00 92.25 99 MET A CA 1
ATOM 791 C C . MET A 1 99 ? 0.777 -15.598 -6.075 1.00 92.25 99 MET A C 1
ATOM 793 O O . MET A 1 99 ? 1.089 -15.736 -4.894 1.00 92.25 99 MET A O 1
ATOM 797 N N . LEU A 1 100 ? -0.484 -15.351 -6.451 1.00 93.19 100 LEU A N 1
ATOM 798 C CA . LEU A 1 100 ? -1.585 -15.173 -5.506 1.00 93.19 100 LEU A CA 1
ATOM 799 C C . LEU A 1 100 ? -1.756 -16.390 -4.588 1.00 93.19 100 LEU A C 1
ATOM 801 O O . LEU A 1 100 ? -2.020 -16.233 -3.399 1.00 93.19 100 LEU A O 1
ATOM 805 N N . ARG A 1 101 ? -1.552 -17.607 -5.112 1.00 91.50 101 ARG A N 1
ATOM 806 C CA . ARG A 1 101 ? -1.647 -18.842 -4.319 1.00 91.50 101 ARG A CA 1
ATOM 807 C C . ARG A 1 101 ? -0.598 -18.881 -3.209 1.00 91.50 101 ARG A C 1
ATOM 809 O O . ARG A 1 101 ? -0.914 -19.318 -2.110 1.00 91.50 101 ARG A O 1
ATOM 816 N N . PHE A 1 102 ? 0.617 -18.423 -3.497 1.00 90.94 102 PHE A N 1
ATOM 817 C CA . PHE A 1 102 ? 1.696 -18.339 -2.516 1.00 90.94 102 PHE A CA 1
ATOM 818 C C . PHE A 1 102 ? 1.468 -17.186 -1.532 1.00 90.94 102 PHE A C 1
ATOM 820 O O . PHE A 1 102 ? 1.582 -17.375 -0.332 1.00 90.94 102 PHE A O 1
ATOM 827 N N . ILE A 1 103 ? 1.033 -16.015 -2.001 1.00 94.19 103 ILE A N 1
ATOM 828 C CA . ILE A 1 103 ? 0.710 -14.873 -1.128 1.00 94.19 103 ILE A CA 1
ATOM 829 C C . ILE A 1 103 ? -0.372 -15.244 -0.102 1.00 94.19 103 ILE A C 1
ATOM 831 O O . ILE A 1 103 ? -0.260 -14.903 1.074 1.00 94.19 103 ILE A O 1
ATOM 835 N N . ASN A 1 104 ? -1.382 -16.010 -0.520 1.00 94.25 104 ASN A N 1
ATOM 836 C CA . ASN A 1 104 ? -2.446 -16.478 0.365 1.00 94.25 104 ASN A CA 1
ATOM 837 C C . ASN A 1 104 ? -1.950 -17.361 1.523 1.00 94.25 104 ASN A C 1
ATOM 839 O O . ASN A 1 104 ? -2.616 -17.410 2.553 1.00 94.25 104 ASN A O 1
ATOM 843 N N . THR A 1 105 ? -0.782 -18.012 1.421 1.00 93.88 105 THR A N 1
ATOM 844 C CA . THR A 1 105 ? -0.236 -18.796 2.546 1.00 93.88 105 THR A CA 1
ATOM 845 C C . THR A 1 105 ? 0.265 -17.920 3.695 1.00 93.88 105 THR A C 1
ATOM 847 O O . THR A 1 105 ? 0.454 -18.421 4.798 1.00 93.88 105 THR A O 1
ATOM 850 N N . PHE A 1 106 ? 0.457 -16.616 3.462 1.00 93.00 106 PHE A N 1
ATOM 851 C CA . PHE A 1 106 ? 0.865 -15.640 4.480 1.00 93.00 106 PHE A CA 1
ATOM 852 C C . PHE A 1 106 ? -0.314 -14.976 5.199 1.00 93.00 106 PHE A C 1
ATOM 854 O O . PHE A 1 106 ? -0.100 -14.066 5.994 1.00 93.00 106 PHE A O 1
ATOM 861 N N . ASN A 1 107 ? -1.546 -15.431 4.942 1.00 94.12 107 ASN A N 1
ATOM 862 C CA . ASN A 1 107 ? -2.783 -14.890 5.511 1.00 94.12 107 ASN A CA 1
ATOM 863 C C . ASN A 1 107 ? -2.893 -13.356 5.370 1.00 94.12 107 ASN A C 1
ATOM 865 O O . ASN A 1 107 ? -2.879 -12.640 6.377 1.00 94.12 107 ASN A O 1
ATOM 869 N N . PRO A 1 108 ? -2.987 -12.833 4.131 1.00 96.38 108 PRO A N 1
ATOM 870 C CA . PRO A 1 108 ? -3.040 -11.397 3.887 1.00 96.38 108 PRO A CA 1
ATOM 871 C C . PRO A 1 108 ? -4.203 -10.720 4.614 1.00 96.38 108 PRO A C 1
ATOM 873 O O . PRO A 1 108 ? -5.314 -11.250 4.683 1.00 96.38 108 PRO A O 1
ATOM 876 N N . ILE A 1 109 ? -3.963 -9.514 5.124 1.00 96.50 109 ILE A N 1
ATOM 877 C CA . ILE A 1 109 ? -4.995 -8.728 5.808 1.00 96.50 109 ILE A CA 1
ATOM 878 C C . ILE A 1 109 ? -5.726 -7.866 4.779 1.00 96.50 109 ILE A C 1
ATOM 880 O O . ILE A 1 109 ? -5.110 -7.103 4.042 1.00 96.50 109 ILE A O 1
ATOM 884 N N . THR A 1 110 ? -7.054 -7.946 4.752 1.00 98.06 110 THR A N 1
ATOM 885 C CA . THR A 1 110 ? -7.885 -6.995 3.998 1.00 98.06 110 THR A CA 1
ATOM 886 C C . THR A 1 110 ? -8.005 -5.691 4.786 1.00 98.06 110 THR A C 1
ATOM 888 O O . THR A 1 110 ? -8.464 -5.713 5.932 1.00 98.06 110 THR A O 1
ATOM 891 N N . LEU A 1 111 ? -7.579 -4.569 4.204 1.00 98.00 111 LEU A N 1
ATOM 892 C CA . LEU A 1 111 ? -7.509 -3.277 4.890 1.00 98.00 111 LEU A CA 1
ATOM 893 C C . LEU A 1 111 ? -8.886 -2.790 5.345 1.00 98.00 111 LEU A C 1
ATOM 895 O O . LEU A 1 111 ? -9.012 -2.306 6.464 1.00 98.00 111 LEU A O 1
ATOM 899 N N . GLU A 1 112 ? -9.932 -2.999 4.553 1.00 96.69 112 GLU A N 1
ATOM 900 C CA . GLU A 1 112 ? -11.313 -2.659 4.903 1.00 96.69 112 GLU A CA 1
ATOM 901 C C . GLU A 1 112 ? -11.778 -3.436 6.143 1.00 96.69 112 GLU A C 1
ATOM 903 O O . GLU A 1 112 ? -12.309 -2.854 7.090 1.00 96.69 112 GLU A O 1
ATOM 908 N N . ASN A 1 113 ? -11.500 -4.744 6.194 1.00 97.38 113 ASN A N 1
ATOM 909 C CA . ASN A 1 113 ? -11.810 -5.572 7.363 1.00 97.38 113 ASN A CA 1
ATOM 910 C C . ASN A 1 113 ? -11.007 -5.120 8.587 1.00 97.38 113 ASN A C 1
ATOM 912 O O . ASN A 1 113 ? -11.525 -5.095 9.706 1.00 97.38 113 ASN A O 1
ATOM 916 N N . LYS A 1 114 ? -9.741 -4.734 8.386 1.00 97.81 114 LYS A N 1
ATOM 917 C CA . LYS A 1 114 ? -8.897 -4.228 9.467 1.00 97.81 114 LYS A CA 1
ATOM 918 C C . LYS A 1 114 ? -9.413 -2.893 10.004 1.00 97.81 114 LYS A C 1
ATOM 920 O O . LYS A 1 114 ? -9.532 -2.755 11.219 1.00 97.81 114 LYS A O 1
ATOM 925 N N . LEU A 1 115 ? -9.792 -1.965 9.129 1.00 97.12 115 LEU A N 1
ATOM 926 C CA . LEU A 1 115 ? -10.409 -0.688 9.487 1.00 97.12 115 LEU A CA 1
ATOM 927 C C . LEU A 1 115 ? -11.711 -0.893 10.274 1.00 97.12 115 LEU A C 1
ATOM 929 O O . LEU A 1 115 ? -11.923 -0.289 11.329 1.00 97.12 115 LEU A O 1
ATOM 933 N N . ALA A 1 116 ? -12.561 -1.811 9.807 1.00 95.88 116 ALA A N 1
ATOM 934 C CA . ALA A 1 116 ? -13.802 -2.172 10.481 1.00 95.88 116 ALA A CA 1
ATOM 935 C C . ALA A 1 116 ? -13.552 -2.772 11.877 1.00 95.88 116 ALA A C 1
ATOM 937 O O . ALA A 1 116 ? -14.335 -2.519 12.798 1.00 95.88 116 ALA A O 1
ATOM 938 N N . SER A 1 117 ? -12.450 -3.514 12.050 1.00 97.50 117 SER A N 1
ATOM 939 C CA . SER A 1 117 ? -12.102 -4.170 13.316 1.00 97.50 117 SER A CA 1
ATOM 940 C C . SER A 1 117 ? -11.747 -3.197 14.443 1.00 97.50 117 SER A C 1
ATOM 942 O O . SER A 1 117 ? -12.040 -3.506 15.598 1.00 97.50 117 SER A O 1
ATOM 944 N N . PHE A 1 118 ? -11.176 -2.030 14.121 1.00 97.88 118 PHE A N 1
ATOM 945 C CA . PHE A 1 118 ? -10.810 -1.033 15.126 1.00 97.88 118 PHE A CA 1
ATOM 946 C C . PHE A 1 118 ? -12.040 -0.506 15.857 1.00 97.88 118 PHE A C 1
ATOM 948 O O . PHE A 1 118 ? -13.055 -0.167 15.236 1.00 97.88 118 PHE A O 1
ATOM 955 N N . LYS A 1 119 ? -11.938 -0.423 17.180 1.00 96.56 119 LYS A N 1
ATOM 956 C CA . LYS A 1 119 ? -12.929 0.191 18.064 1.00 96.56 119 LYS A CA 1
ATOM 957 C C . LYS A 1 119 ? -12.581 1.638 18.365 1.00 96.56 119 LYS A C 1
ATOM 959 O O . LYS A 1 119 ? -13.489 2.447 18.520 1.00 96.56 119 LYS A O 1
ATOM 964 N N . THR A 1 120 ? -11.291 1.963 18.388 1.00 95.81 120 THR A N 1
ATOM 965 C CA . THR A 1 120 ? -10.795 3.319 18.628 1.00 95.81 120 THR A CA 1
ATOM 966 C C . THR A 1 120 ? -9.657 3.676 17.675 1.00 95.81 120 THR A C 1
ATOM 968 O O . THR A 1 120 ? -9.042 2.812 17.042 1.00 95.81 120 THR A O 1
ATOM 971 N N . LYS A 1 121 ? -9.344 4.969 17.588 1.00 96.56 121 LYS A N 1
ATOM 972 C CA . LYS A 1 121 ? -8.196 5.457 16.822 1.00 96.56 121 LYS A CA 1
ATOM 973 C C . LYS A 1 121 ? -6.860 5.088 17.451 1.00 96.56 121 LYS A C 1
ATOM 975 O O . LYS A 1 121 ? -5.910 4.810 16.725 1.00 96.56 121 LYS A O 1
ATOM 980 N N . GLU A 1 122 ? -6.797 4.957 18.772 1.00 97.25 122 GLU A N 1
ATOM 981 C CA . GLU A 1 122 ? -5.598 4.528 19.491 1.00 97.25 122 GLU A CA 1
ATOM 982 C C . GLU A 1 122 ? -5.198 3.093 19.119 1.00 97.25 122 GLU A C 1
ATOM 984 O O . GLU A 1 122 ? -4.011 2.823 18.931 1.00 97.25 122 GLU A O 1
ATOM 989 N N . GLU A 1 123 ? -6.170 2.189 18.934 1.00 97.81 123 GLU A N 1
ATOM 990 C CA . GLU A 1 123 ? -5.908 0.835 18.421 1.00 97.81 123 GLU A CA 1
ATOM 991 C C . GLU A 1 123 ? -5.319 0.871 17.007 1.00 97.81 123 GLU A C 1
ATOM 993 O O . GLU A 1 123 ? -4.433 0.078 16.674 1.00 97.81 123 GLU A O 1
ATOM 998 N N . SER A 1 124 ? -5.787 1.807 16.178 1.00 97.75 124 SER A N 1
ATOM 999 C CA . SER A 1 124 ? -5.267 1.991 14.825 1.00 97.75 124 SER A CA 1
ATOM 1000 C C . SER A 1 124 ? -3.818 2.482 14.841 1.00 97.75 124 SER A C 1
ATOM 1002 O O . SER A 1 124 ? -2.979 1.951 14.115 1.00 97.75 124 SER A O 1
ATOM 1004 N N . TRP A 1 125 ? -3.485 3.410 15.743 1.00 97.50 125 TRP A N 1
ATOM 1005 C CA . TRP A 1 125 ? -2.122 3.902 15.920 1.00 97.50 125 TRP A CA 1
ATOM 1006 C C . TRP A 1 125 ? -1.192 2.801 16.423 1.00 97.50 125 TRP A C 1
ATOM 1008 O O . TRP A 1 125 ? -0.116 2.613 15.862 1.00 97.50 125 TRP A O 1
ATOM 1018 N N . ALA A 1 126 ? -1.623 2.024 17.422 1.00 97.31 126 ALA A N 1
ATOM 1019 C CA . ALA A 1 126 ? -0.848 0.900 17.943 1.00 97.31 126 ALA A CA 1
ATOM 1020 C C . ALA A 1 126 ? -0.600 -0.173 16.872 1.00 97.31 126 ALA A C 1
ATOM 1022 O O . ALA A 1 126 ? 0.496 -0.729 16.784 1.00 97.31 126 ALA A O 1
ATOM 1023 N N . TRP A 1 127 ? -1.590 -0.442 16.015 1.00 97.88 127 TRP A N 1
ATOM 1024 C CA . TRP A 1 127 ? -1.405 -1.339 14.880 1.00 97.88 127 TRP A CA 1
ATOM 1025 C C . TRP A 1 127 ? -0.363 -0.800 13.897 1.00 97.88 127 TRP A C 1
ATOM 1027 O O . TRP A 1 127 ? 0.550 -1.535 13.523 1.00 97.88 127 TR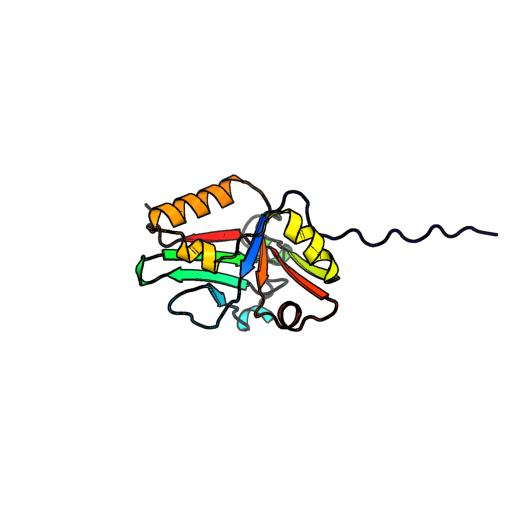P A O 1
ATOM 1037 N N . VAL A 1 128 ? -0.438 0.478 13.527 1.00 97.31 128 VAL A N 1
ATOM 1038 C CA . VAL A 1 128 ? 0.543 1.111 12.634 1.00 97.31 128 VAL A CA 1
ATOM 1039 C C . VAL A 1 128 ? 1.951 1.090 13.235 1.00 97.31 128 VAL A C 1
ATOM 1041 O O . VAL A 1 128 ? 2.911 0.761 12.536 1.00 97.31 128 VAL A O 1
ATOM 1044 N N . ASP A 1 129 ? 2.085 1.372 14.530 1.00 96.25 129 ASP A N 1
ATOM 1045 C CA . ASP A 1 129 ? 3.362 1.287 15.240 1.00 96.25 129 ASP A CA 1
ATOM 1046 C C . ASP A 1 129 ? 3.906 -0.146 15.229 1.00 96.25 129 ASP A C 1
ATOM 1048 O O . ASP A 1 129 ? 5.082 -0.352 14.926 1.00 96.25 129 ASP A O 1
ATOM 1052 N N . SER A 1 130 ? 3.045 -1.151 15.427 1.00 96.75 130 SER A N 1
ATOM 1053 C CA . SER A 1 130 ? 3.447 -2.558 15.323 1.00 96.75 130 SER A CA 1
ATOM 1054 C C . SER A 1 130 ? 3.975 -2.911 13.929 1.00 96.75 130 SER A C 1
ATOM 1056 O O . SER A 1 130 ? 4.987 -3.602 13.822 1.00 96.75 130 SER A O 1
ATOM 1058 N N . LEU A 1 131 ? 3.360 -2.384 12.858 1.00 96.25 131 LEU A N 1
ATOM 1059 C CA . LEU A 1 131 ? 3.824 -2.591 11.484 1.00 96.25 131 LEU A CA 1
ATOM 1060 C C . LEU A 1 131 ? 5.213 -1.986 11.272 1.00 96.25 131 LEU A C 1
ATOM 1062 O O . LEU A 1 131 ? 6.092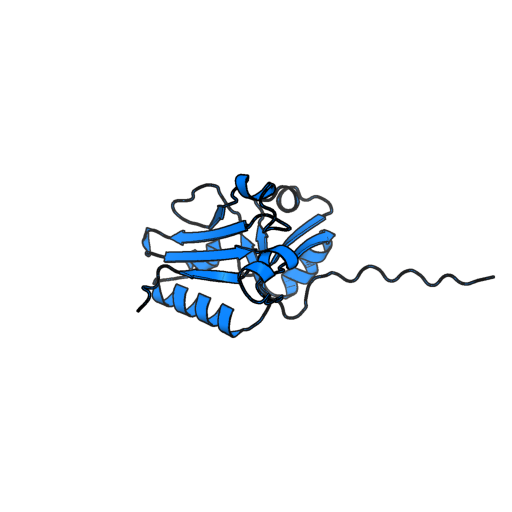 -2.655 10.729 1.00 96.25 131 LEU A O 1
ATOM 1066 N N . ARG A 1 132 ? 5.433 -0.753 11.750 1.00 93.69 132 ARG A N 1
ATOM 1067 C CA . ARG A 1 132 ? 6.736 -0.068 11.690 1.00 93.69 132 ARG A CA 1
ATOM 1068 C C . ARG A 1 132 ? 7.817 -0.851 12.436 1.00 93.69 132 ARG A C 1
ATOM 1070 O O . ARG A 1 132 ? 8.921 -1.003 11.920 1.00 93.69 132 ARG A O 1
ATOM 1077 N N . MET A 1 133 ? 7.490 -1.379 13.615 1.00 94.25 133 MET A N 1
ATOM 1078 C CA . MET A 1 133 ? 8.418 -2.147 14.450 1.00 94.25 133 MET A CA 1
ATOM 1079 C C . MET A 1 133 ? 8.831 -3.486 13.835 1.00 94.25 133 MET A C 1
ATOM 1081 O O . MET A 1 133 ? 9.893 -3.996 14.181 1.00 94.25 133 MET A O 1
ATOM 1085 N N . THR A 1 134 ? 8.038 -4.058 12.921 1.00 91.44 134 THR A N 1
ATOM 1086 C CA . THR A 1 134 ? 8.416 -5.328 12.281 1.00 91.44 134 THR A CA 1
ATOM 1087 C C . THR A 1 134 ? 9.682 -5.222 11.434 1.00 91.44 134 THR A C 1
ATOM 1089 O O . THR A 1 134 ? 10.356 -6.229 11.237 1.00 91.44 134 THR A O 1
ATOM 1092 N N . GLY A 1 135 ? 9.977 -4.040 10.875 1.00 88.69 135 GLY A N 1
ATOM 1093 C CA . GLY A 1 135 ? 11.034 -3.855 9.875 1.00 88.69 135 GLY A CA 1
ATOM 1094 C C . GLY A 1 135 ? 10.806 -4.619 8.562 1.00 88.69 135 GLY A C 1
ATOM 1095 O O . GLY A 1 135 ? 11.657 -4.579 7.675 1.00 88.69 135 GLY A O 1
ATOM 1096 N N . LYS A 1 136 ? 9.670 -5.311 8.425 1.00 92.50 136 LYS A N 1
ATOM 1097 C CA . LYS A 1 136 ? 9.333 -6.123 7.259 1.00 92.50 136 LYS A CA 1
ATOM 1098 C C . LYS A 1 136 ? 8.847 -5.244 6.124 1.00 92.50 136 LYS A C 1
ATOM 1100 O O . LYS A 1 136 ? 8.253 -4.186 6.329 1.00 92.50 136 LYS A O 1
ATOM 1105 N N . GLN A 1 137 ? 9.050 -5.725 4.906 1.00 94.06 137 GLN A N 1
ATOM 1106 C CA . GLN A 1 137 ? 8.414 -5.115 3.751 1.00 94.06 137 GLN A CA 1
ATOM 1107 C C . GLN A 1 137 ? 6.921 -5.420 3.751 1.00 94.06 137 GLN A C 1
ATOM 1109 O O . GLN A 1 137 ? 6.496 -6.516 4.117 1.00 94.06 137 GLN A O 1
ATOM 1114 N N . ILE A 1 138 ? 6.137 -4.434 3.334 1.00 96.81 138 ILE A N 1
ATOM 1115 C CA . ILE A 1 138 ? 4.691 -4.539 3.221 1.00 96.81 138 ILE A CA 1
ATOM 1116 C C . ILE A 1 138 ? 4.354 -4.388 1.745 1.00 96.81 138 ILE A C 1
ATOM 1118 O O . ILE A 1 138 ? 4.813 -3.442 1.108 1.00 96.81 138 ILE A O 1
ATOM 1122 N N . TYR A 1 139 ? 3.560 -5.304 1.208 1.00 97.69 139 TYR A N 1
ATOM 1123 C CA . TYR A 1 139 ? 3.044 -5.230 -0.152 1.00 97.69 139 TYR A CA 1
ATOM 1124 C C . TYR A 1 139 ? 1.527 -5.159 -0.130 1.00 97.69 139 TYR A C 1
ATOM 1126 O O . TYR A 1 139 ? 0.870 -5.914 0.585 1.00 97.69 139 TYR A O 1
ATOM 1134 N N . LEU A 1 140 ? 0.980 -4.279 -0.956 1.00 97.94 140 LEU A N 1
ATOM 1135 C CA . LEU A 1 140 ? -0.448 -4.103 -1.132 1.00 97.94 140 LEU A CA 1
ATOM 1136 C C . LEU A 1 140 ? -0.862 -4.610 -2.517 1.00 97.94 140 LEU A C 1
ATOM 1138 O O . LEU A 1 140 ? -0.232 -4.284 -3.527 1.00 97.94 140 LEU A O 1
ATOM 1142 N N . ILE A 1 141 ? -1.923 -5.415 -2.548 1.00 97.75 141 ILE A N 1
ATOM 1143 C CA . ILE A 1 141 ? -2.641 -5.791 -3.764 1.00 97.75 141 ILE A CA 1
ATOM 1144 C C . ILE A 1 141 ? -3.950 -5.021 -3.769 1.00 97.75 141 ILE A C 1
ATOM 1146 O O . ILE A 1 141 ? -4.840 -5.277 -2.957 1.00 97.75 141 ILE A O 1
ATOM 1150 N N . ASP A 1 142 ? -4.034 -4.068 -4.684 1.00 97.44 142 ASP A N 1
ATOM 1151 C CA . ASP A 1 142 ? -5.231 -3.275 -4.899 1.00 97.44 142 ASP A CA 1
ATOM 1152 C C . ASP A 1 142 ? -6.087 -3.942 -5.971 1.00 97.44 142 ASP A C 1
ATOM 1154 O O . ASP A 1 142 ? -5.672 -4.030 -7.128 1.00 97.44 142 ASP A O 1
ATOM 1158 N N . TRP A 1 143 ? -7.259 -4.442 -5.591 1.00 97.00 143 TRP A N 1
ATOM 1159 C CA . TRP A 1 143 ? -8.189 -5.111 -6.496 1.00 97.00 143 TRP A CA 1
ATOM 1160 C C . TRP A 1 143 ? -8.901 -4.149 -7.448 1.00 97.00 143 TRP A C 1
ATOM 1162 O O . TRP A 1 143 ? -9.455 -4.612 -8.444 1.00 97.00 143 TRP A O 1
ATOM 1172 N N . SER A 1 144 ? -8.870 -2.837 -7.183 1.00 95.25 144 SER A N 1
ATOM 1173 C CA . SER A 1 144 ? -9.375 -1.838 -8.130 1.00 95.25 144 SER A CA 1
ATOM 1174 C C . SER A 1 144 ? -8.397 -1.587 -9.288 1.00 95.25 144 SER A C 1
ATOM 1176 O O . SER A 1 144 ? -8.814 -1.119 -10.349 1.00 95.25 144 SER A O 1
ATOM 1178 N N . ASP A 1 145 ? -7.111 -1.941 -9.129 1.00 94.31 145 ASP A N 1
ATOM 1179 C CA . ASP A 1 145 ? -6.123 -1.845 -10.204 1.00 94.31 145 ASP A CA 1
ATOM 1180 C C . ASP A 1 145 ? -6.525 -2.803 -11.344 1.00 94.31 145 ASP A C 1
ATOM 1182 O O . ASP A 1 145 ? -6.700 -4.003 -11.093 1.00 94.31 145 ASP A O 1
ATOM 1186 N N . PRO A 1 146 ? -6.659 -2.330 -12.600 1.00 92.88 146 PRO A N 1
ATOM 1187 C CA . PRO A 1 146 ? -7.116 -3.163 -13.713 1.00 92.88 146 PRO A CA 1
ATOM 1188 C C . PRO A 1 146 ? -6.287 -4.435 -13.929 1.00 92.88 146 PRO A C 1
ATOM 1190 O O . PRO A 1 146 ? -6.834 -5.467 -14.331 1.00 92.88 146 PRO A O 1
ATOM 1193 N N . VAL A 1 147 ? -4.984 -4.400 -13.618 1.00 94.12 147 VAL A N 1
ATOM 1194 C CA . VAL A 1 147 ? -4.112 -5.584 -13.695 1.00 94.12 147 VAL A CA 1
ATOM 1195 C C . VAL A 1 147 ? -4.587 -6.668 -12.724 1.00 94.12 147 VAL A C 1
ATOM 1197 O O . VAL A 1 147 ? -4.614 -7.851 -13.056 1.00 94.12 147 VAL A O 1
ATOM 1200 N N . ASN A 1 148 ? -5.023 -6.271 -11.531 1.00 95.81 148 ASN A N 1
ATOM 1201 C CA . ASN A 1 148 ? -5.426 -7.186 -10.470 1.00 95.81 148 ASN A CA 1
ATOM 1202 C C . ASN A 1 148 ? -6.897 -7.611 -10.584 1.00 95.81 148 ASN A C 1
ATOM 1204 O O . ASN A 1 148 ? -7.199 -8.800 -10.403 1.00 95.81 148 ASN A O 1
ATOM 1208 N N . GLY A 1 149 ? -7.789 -6.666 -10.895 1.00 90.25 149 GLY A N 1
ATOM 1209 C CA . GLY A 1 149 ? -9.241 -6.860 -10.933 1.00 90.25 149 GLY A CA 1
ATOM 1210 C C . GLY A 1 149 ? -9.760 -7.613 -12.162 1.00 90.25 149 GLY A C 1
ATOM 1211 O O . GLY A 1 149 ? -10.791 -8.273 -12.081 1.00 90.25 149 GLY A O 1
ATOM 1212 N N . SER A 1 150 ? -9.033 -7.588 -13.285 1.00 83.50 150 SER A N 1
ATOM 1213 C CA . SER A 1 150 ? -9.466 -8.219 -14.547 1.00 83.50 150 SER A CA 1
ATOM 1214 C C . SER A 1 150 ? -9.448 -9.753 -14.548 1.00 83.50 150 SER A C 1
ATOM 1216 O O . SER A 1 150 ? -10.023 -10.371 -15.440 1.00 83.50 150 SER 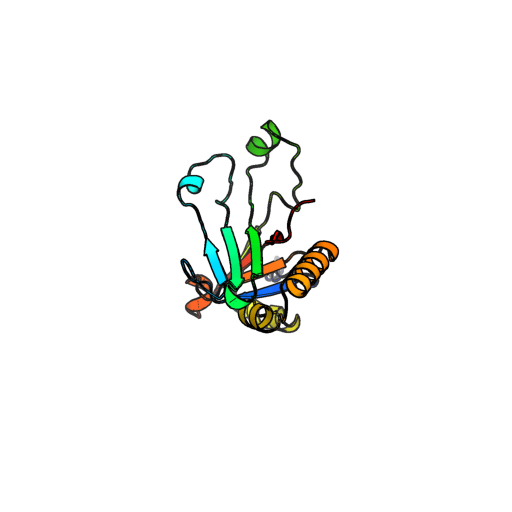A O 1
ATOM 1218 N N . GLY A 1 151 ? -8.774 -10.388 -13.583 1.00 80.12 151 GLY A N 1
ATOM 1219 C CA . GLY A 1 151 ? -8.595 -11.844 -13.577 1.00 80.12 151 GLY A CA 1
ATOM 1220 C C . GLY A 1 151 ? -7.610 -12.370 -14.631 1.00 80.12 151 GLY A C 1
ATOM 1221 O O . GLY A 1 151 ? -7.591 -13.576 -14.866 1.00 80.12 151 GLY A O 1
ATOM 1222 N N . GLY A 1 152 ? -6.810 -11.491 -15.253 1.00 89.94 152 GLY A N 1
ATOM 1223 C CA . GLY A 1 152 ? -5.832 -11.832 -16.294 1.00 89.94 152 GLY A CA 1
ATOM 1224 C C . GLY A 1 152 ? -4.661 -12.711 -15.826 1.00 89.94 152 GLY A C 1
ATOM 1225 O O . GLY A 1 152 ? -4.687 -13.326 -14.764 1.00 89.94 152 GLY A O 1
ATOM 1226 N N . THR A 1 153 ? -3.594 -12.792 -16.621 1.00 93.38 153 THR A N 1
ATOM 1227 C CA . THR A 1 153 ? -2.433 -13.659 -16.322 1.00 93.38 153 THR A CA 1
ATOM 1228 C C . THR A 1 153 ? -1.454 -13.060 -15.321 1.00 93.38 153 THR A C 1
ATOM 1230 O O . THR A 1 153 ? -0.560 -13.764 -14.850 1.00 93.38 153 THR A O 1
ATOM 1233 N N . GLU A 1 154 ? -1.611 -11.783 -14.987 1.00 94.94 154 GLU A N 1
ATOM 1234 C CA . GLU A 1 154 ? -0.684 -11.032 -14.150 1.00 94.94 154 GLU A CA 1
ATOM 1235 C C . GLU A 1 154 ? -1.282 -10.664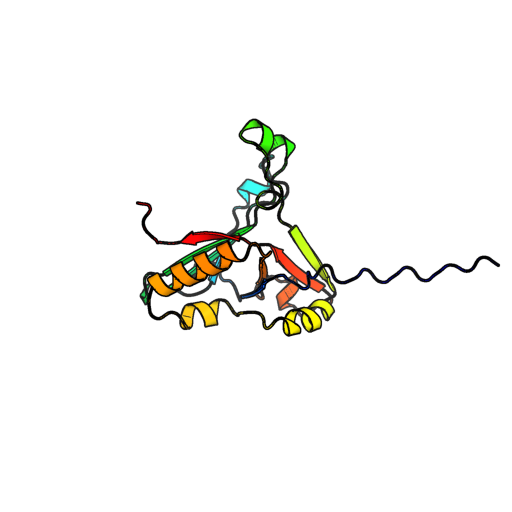 -12.786 1.00 94.94 154 GLU A C 1
ATOM 1237 O O . GLU A 1 154 ? -2.493 -10.720 -12.545 1.00 94.94 154 GLU A O 1
ATOM 1242 N N . LEU A 1 155 ? -0.380 -10.321 -11.874 1.00 95.62 155 LEU A N 1
ATOM 1243 C CA . LEU A 1 155 ? -0.653 -9.768 -10.560 1.00 95.62 155 LEU A CA 1
ATOM 1244 C C . LEU A 1 155 ? 0.387 -8.688 -10.273 1.00 95.62 155 LEU A C 1
ATOM 1246 O O . LEU A 1 155 ? 1.588 -8.906 -10.456 1.00 95.62 155 LEU A O 1
ATOM 1250 N N . LYS A 1 156 ? -0.091 -7.543 -9.798 1.00 96.19 156 LYS A N 1
ATOM 1251 C CA . LYS A 1 156 ? 0.699 -6.375 -9.435 1.00 96.19 156 LYS A CA 1
ATOM 1252 C C . LYS A 1 156 ? 0.634 -6.149 -7.929 1.00 96.19 156 LYS A C 1
ATOM 1254 O O . LYS A 1 156 ? -0.447 -6.016 -7.355 1.00 96.19 156 LYS A O 1
ATOM 1259 N N . LEU A 1 157 ? 1.803 -6.072 -7.306 1.00 96.56 157 LEU A N 1
ATOM 1260 C CA . LEU A 1 157 ? 1.993 -5.747 -5.901 1.00 96.56 157 LEU A CA 1
ATOM 1261 C C . LEU A 1 157 ? 2.722 -4.412 -5.794 1.00 96.56 157 LEU A C 1
ATOM 1263 O O . LEU A 1 157 ? 3.717 -4.190 -6.483 1.00 96.56 157 LEU A O 1
ATOM 1267 N N . ILE A 1 158 ? 2.266 -3.547 -4.899 1.00 97.56 158 ILE A N 1
ATOM 1268 C CA . ILE A 1 158 ? 2.910 -2.262 -4.628 1.00 97.56 158 ILE A CA 1
ATOM 1269 C C . ILE A 1 158 ? 3.531 -2.354 -3.242 1.00 97.56 158 ILE A C 1
ATOM 1271 O O . ILE A 1 158 ? 2.818 -2.577 -2.264 1.00 97.56 158 ILE A O 1
ATOM 1275 N N . GLN A 1 159 ? 4.853 -2.219 -3.139 1.00 97.44 159 GLN A N 1
ATOM 1276 C CA . GLN A 1 159 ? 5.480 -2.091 -1.829 1.00 97.44 159 GLN A CA 1
ATOM 1277 C C . GLN A 1 159 ? 4.995 -0.788 -1.181 1.00 97.44 159 GLN A C 1
ATOM 1279 O O . GLN A 1 159 ? 5.011 0.264 -1.809 1.00 97.44 159 GLN A O 1
ATOM 1284 N N . VAL A 1 160 ? 4.591 -0.829 0.082 1.00 97.50 160 VAL A N 1
ATOM 1285 C CA . VAL A 1 160 ? 4.136 0.349 0.829 1.00 97.50 160 VAL A CA 1
ATOM 1286 C C . VAL A 1 160 ? 4.807 0.421 2.195 1.00 97.50 160 VAL A C 1
ATOM 1288 O O . VAL A 1 160 ? 5.369 -0.556 2.692 1.00 97.50 160 VAL A O 1
ATOM 1291 N N . ARG A 1 161 ? 4.772 1.602 2.811 1.00 95.88 161 ARG A N 1
ATOM 1292 C CA . ARG A 1 161 ? 5.170 1.799 4.204 1.00 95.88 161 ARG A CA 1
ATOM 1293 C C . ARG A 1 161 ? 4.159 2.692 4.914 1.00 95.88 161 ARG A C 1
ATOM 1295 O O . ARG A 1 161 ? 3.708 3.662 4.309 1.00 95.88 161 ARG A O 1
ATOM 1302 N N . PRO A 1 162 ? 3.837 2.423 6.186 1.00 95.81 162 PRO A N 1
ATOM 1303 C CA . PRO A 1 162 ? 3.038 3.344 6.979 1.00 95.81 162 PRO A CA 1
ATOM 1304 C C . PRO A 1 162 ? 3.797 4.659 7.196 1.00 95.81 162 PRO A C 1
ATOM 1306 O O . PRO A 1 162 ? 4.909 4.667 7.736 1.00 95.81 162 PRO A O 1
ATOM 1309 N N . THR A 1 163 ? 3.193 5.773 6.803 1.00 93.00 163 THR A N 1
ATOM 1310 C CA . THR A 1 163 ? 3.769 7.123 6.864 1.00 93.00 163 THR A CA 1
ATOM 1311 C C . THR A 1 163 ? 3.106 7.936 7.959 1.00 93.00 163 THR A C 1
ATOM 1313 O O . THR A 1 163 ? 3.734 8.179 8.991 1.00 93.00 163 THR A O 1
ATOM 1316 N N . LEU A 1 164 ? 1.843 8.306 7.775 1.00 91.81 164 LEU A N 1
ATOM 1317 C CA . LEU A 1 164 ? 1.120 9.218 8.654 1.00 91.81 164 LEU A CA 1
ATOM 1318 C C . LEU A 1 164 ? -0.070 8.533 9.322 1.00 91.81 164 LEU A C 1
ATOM 1320 O O . LEU A 1 164 ? -0.629 7.560 8.830 1.00 91.81 164 LEU A O 1
ATOM 1324 N N . THR A 1 165 ? -0.443 9.074 10.473 1.00 94.94 165 THR A N 1
ATOM 1325 C CA . THR A 1 165 ? -1.702 8.781 11.162 1.00 94.94 165 THR A CA 1
ATOM 1326 C C . THR A 1 165 ? -2.271 10.099 11.670 1.00 94.94 165 THR A C 1
ATOM 1328 O O . THR A 1 165 ? -1.499 11.037 11.849 1.00 94.94 165 THR A O 1
ATOM 1331 N N . ASN A 1 166 ? -3.555 10.171 12.013 1.00 93.94 166 ASN A N 1
ATOM 1332 C CA . ASN A 1 166 ? -4.109 11.339 12.721 1.00 93.94 166 ASN A CA 1
ATOM 1333 C C . ASN A 1 166 ? -3.680 11.458 14.201 1.00 93.94 166 ASN A C 1
ATOM 1335 O O . ASN A 1 166 ? -4.259 12.253 14.943 1.00 93.94 166 ASN A O 1
ATOM 1339 N N . ARG A 1 167 ? -2.686 10.686 14.664 1.00 93.25 167 ARG A N 1
ATOM 1340 C CA . ARG A 1 167 ? -2.075 10.897 15.980 1.00 93.25 167 ARG A CA 1
ATOM 1341 C C . ARG A 1 167 ? -1.425 12.292 16.021 1.00 93.25 167 ARG A C 1
ATOM 1343 O O . ARG A 1 167 ? -0.581 12.562 15.166 1.00 93.25 167 ARG A O 1
ATOM 1350 N N . PRO A 1 168 ? -1.757 13.151 17.004 1.00 86.75 168 PRO A N 1
ATOM 1351 C CA . PRO A 1 168 ? -1.100 14.443 17.171 1.00 86.75 168 PRO A CA 1
ATOM 1352 C C . PRO A 1 168 ? 0.413 14.287 17.357 1.00 86.75 168 PRO A C 1
ATOM 1354 O O . PRO A 1 168 ? 0.861 13.446 18.139 1.00 86.75 168 PRO A O 1
ATOM 1357 N N . SER A 1 169 ? 1.191 15.107 16.654 1.00 76.69 169 SER A N 1
ATOM 1358 C CA . SER A 1 169 ? 2.617 15.275 16.932 1.00 76.69 169 SER A CA 1
ATOM 1359 C C . SER A 1 169 ? 2.761 16.054 18.241 1.00 76.69 169 SER A C 1
ATOM 1361 O O . SER A 1 169 ? 2.184 17.136 18.356 1.00 76.69 169 SER A O 1
ATOM 1363 N N . TYR A 1 170 ? 3.473 15.492 19.220 1.00 52.41 170 TYR A N 1
ATOM 1364 C CA . TYR A 1 170 ? 3.847 16.195 20.453 1.00 52.41 170 TYR A CA 1
ATOM 1365 C C . TYR A 1 170 ? 4.992 17.178 20.208 1.00 52.41 170 TYR A C 1
ATOM 1367 O O . TYR A 1 170 ? 5.873 16.847 19.379 1.00 52.41 170 TYR A O 1
#